Protein AF-A0A810DZH2-F1 (afdb_monomer_lite)

Secondary structure (DSSP, 8-state):
-EEEE--HHHHHHHHHHH-SEEEETTEEEEGGGS-EEEEE-SS--EEEEEEEEEETTEEEEEEEEESSSSSSHHHHHHHHHHHHHHHTT-SEEEEEEETT-HHHHHHHHT-----S--EEEEEE--SS-PPPPTT------SSS-EEEEEEETHHHHHHHH-TTS-S---

Foldseek 3Di:
DDKDKDDLVNQVVQCVVVPQWFDDPLDIDGSSPFTWMFDADPVRDTAWIWTWDDDPLEIEGRDTGGPDPDPCRSLVRVVVSVVVSVVVNRQAYEYEDEPVPVVVVVVQLPNAPAPGAYEYEYEDQDDDDDDDDAQDLDPASPGHYGHRHYDYCVLVSRCVVVVPRDSDDD

Sequence (170 aa):
MRIKDMDAECRKEAANQAGPLMVSRGKVHRLEELPGCCAEDEDGNLLSAIFYHVRNGECEIVLLESKTMSIGAGTRLIEAVIARALAEGCARVWLITSNDNTRAIRFYQNIRSISFTFILALYFCEKRYRPLKDGVAVSSWKRGFDLKAVHRDAITEARKLKPSIPLDRE

Structure (mmCIF, N/CA/C/O backbone):
data_AF-A0A810DZH2-F1
#
_entry.id   AF-A0A810DZH2-F1
#
loop_
_atom_site.group_PDB
_atom_site.id
_atom_site.type_symbol
_atom_site.label_atom_id
_atom_site.label_alt_id
_atom_site.label_comp_id
_atom_site.label_asym_id
_atom_site.label_entity_id
_atom_site.label_seq_id
_atom_site.pdbx_PDB_ins_code
_atom_site.Cartn_x
_atom_site.Cartn_y
_atom_site.Cartn_z
_atom_site.occupancy
_atom_site.B_iso_or_equiv
_atom_site.auth_seq_id
_atom_site.auth_comp_id
_atom_site.auth_asym_id
_atom_site.auth_atom_id
_atom_site.pdbx_PDB_model_num
ATOM 1 N N . MET A 1 1 ? 11.624 -2.946 -17.590 1.00 87.62 1 MET A N 1
ATOM 2 C CA . MET A 1 1 ? 10.902 -2.975 -16.291 1.00 87.62 1 MET A CA 1
ATOM 3 C C . MET A 1 1 ? 10.052 -4.232 -16.155 1.00 87.62 1 MET A C 1
ATOM 5 O O . MET A 1 1 ? 9.067 -4.395 -16.886 1.00 87.62 1 MET A O 1
ATOM 9 N N . ARG A 1 2 ? 10.405 -5.082 -15.190 1.00 91.44 2 ARG A N 1
ATOM 10 C CA . ARG A 1 2 ? 9.741 -6.354 -14.871 1.00 91.44 2 ARG A CA 1
ATOM 11 C C . ARG A 1 2 ? 8.953 -6.227 -13.565 1.00 91.44 2 ARG A C 1
ATOM 13 O O . ARG A 1 2 ? 9.462 -5.647 -12.618 1.00 91.44 2 ARG A O 1
ATOM 20 N N . ILE A 1 3 ? 7.730 -6.763 -13.523 1.00 93.75 3 ILE A N 1
ATOM 21 C CA . ILE A 1 3 ? 6.932 -6.887 -12.290 1.00 93.75 3 ILE A CA 1
ATOM 22 C C . ILE A 1 3 ? 7.007 -8.338 -11.819 1.00 93.75 3 ILE A C 1
ATOM 24 O O . ILE A 1 3 ? 6.806 -9.242 -12.634 1.00 93.75 3 ILE A O 1
ATOM 28 N N . LYS A 1 4 ? 7.279 -8.564 -10.533 1.00 94.62 4 LYS A N 1
ATOM 29 C CA . LYS A 1 4 ? 7.304 -9.903 -9.925 1.00 94.62 4 LYS A CA 1
ATOM 30 C C . LYS A 1 4 ? 6.834 -9.861 -8.470 1.00 94.62 4 LYS A C 1
ATOM 32 O O . LYS A 1 4 ? 6.753 -8.788 -7.874 1.00 94.62 4 LYS A O 1
ATOM 37 N N . ASP A 1 5 ? 6.522 -11.026 -7.912 1.00 96.00 5 ASP A N 1
ATOM 38 C CA . ASP A 1 5 ? 6.332 -11.164 -6.466 1.00 96.00 5 ASP A CA 1
ATOM 39 C C . ASP A 1 5 ? 7.667 -11.005 -5.739 1.00 96.00 5 ASP A C 1
ATOM 41 O O . ASP A 1 5 ? 8.711 -11.424 -6.244 1.00 96.00 5 ASP A O 1
ATOM 45 N N . MET A 1 6 ? 7.633 -10.384 -4.561 1.00 95.50 6 MET A N 1
ATOM 46 C CA . MET A 1 6 ? 8.835 -10.207 -3.753 1.00 95.50 6 MET A CA 1
ATOM 47 C C . MET A 1 6 ? 9.225 -11.517 -3.068 1.00 95.50 6 MET A C 1
ATOM 49 O O . MET A 1 6 ? 8.478 -12.040 -2.226 1.00 95.50 6 MET A O 1
ATOM 53 N N . ASP A 1 7 ? 10.438 -11.980 -3.355 1.00 94.88 7 ASP A N 1
ATOM 54 C CA . ASP A 1 7 ? 11.163 -12.909 -2.492 1.00 94.88 7 ASP A CA 1
ATOM 55 C C . ASP A 1 7 ? 11.573 -12.238 -1.162 1.00 94.88 7 ASP A C 1
ATOM 57 O O . ASP A 1 7 ? 11.282 -11.065 -0.907 1.00 94.88 7 ASP A O 1
ATOM 61 N N . ALA A 1 8 ? 12.208 -13.003 -0.271 1.00 93.75 8 ALA A N 1
ATOM 62 C CA . ALA A 1 8 ? 12.587 -12.519 1.055 1.00 93.75 8 ALA A CA 1
ATOM 63 C C . ALA A 1 8 ? 13.622 -11.379 1.012 1.00 93.75 8 ALA A C 1
ATOM 65 O O . ALA A 1 8 ? 13.569 -10.475 1.846 1.00 93.75 8 ALA A O 1
ATOM 66 N N . GLU A 1 9 ? 14.545 -11.405 0.048 1.00 92.88 9 GLU A N 1
ATOM 67 C CA . GLU A 1 9 ? 15.616 -10.415 -0.069 1.00 92.88 9 GLU A CA 1
ATOM 68 C C . GLU A 1 9 ? 15.069 -9.080 -0.575 1.00 92.88 9 GLU A C 1
ATOM 70 O O . GLU A 1 9 ? 15.222 -8.057 0.096 1.00 92.88 9 GLU A O 1
ATOM 75 N N . CYS A 1 10 ? 14.327 -9.109 -1.683 1.00 93.12 10 CYS A N 1
ATOM 76 C CA . CYS A 1 10 ? 13.678 -7.935 -2.255 1.00 93.12 10 CYS A CA 1
ATOM 77 C C . CYS A 1 10 ? 12.720 -7.281 -1.250 1.00 93.12 10 CYS A C 1
ATOM 79 O O . CYS A 1 10 ? 12.686 -6.057 -1.100 1.00 93.12 10 CYS A O 1
ATOM 81 N N . ARG A 1 11 ? 11.973 -8.096 -0.497 1.00 94.88 11 ARG A N 1
ATOM 82 C CA . ARG A 1 11 ? 11.054 -7.605 0.533 1.00 94.88 11 ARG A CA 1
ATOM 83 C C . ARG A 1 11 ? 11.779 -6.895 1.668 1.00 94.88 11 ARG A C 1
ATOM 85 O O . ARG A 1 11 ? 11.323 -5.841 2.109 1.00 94.88 11 ARG A O 1
ATOM 92 N N . LYS A 1 12 ? 12.906 -7.448 2.123 1.00 93.62 12 LYS A N 1
ATOM 93 C CA . LYS A 1 12 ? 13.754 -6.835 3.148 1.00 93.62 12 LYS A CA 1
ATOM 94 C C . LYS A 1 12 ? 14.367 -5.527 2.653 1.00 93.62 12 LYS A C 1
ATOM 96 O O . LYS A 1 12 ? 14.342 -4.529 3.371 1.00 93.62 12 LYS A O 1
ATOM 101 N N . GLU A 1 13 ? 14.873 -5.500 1.422 1.00 92.62 13 GLU A N 1
ATOM 102 C CA . GLU A 1 13 ? 15.410 -4.285 0.804 1.00 92.62 13 GLU A CA 1
ATOM 103 C C . GLU A 1 13 ? 14.343 -3.179 0.718 1.00 92.62 13 GLU A C 1
ATOM 105 O O . GLU A 1 13 ? 14.565 -2.056 1.178 1.00 92.62 13 GLU A O 1
ATOM 110 N N . ALA A 1 14 ? 13.157 -3.512 0.203 1.00 92.50 14 ALA A N 1
ATOM 111 C CA . ALA A 1 14 ? 12.031 -2.593 0.088 1.00 92.50 14 ALA A CA 1
ATOM 112 C C . ALA A 1 14 ? 11.543 -2.086 1.459 1.00 92.50 14 ALA A C 1
ATOM 114 O O . ALA A 1 14 ? 11.291 -0.890 1.629 1.00 92.50 14 ALA A O 1
ATOM 115 N N . ALA A 1 15 ? 11.448 -2.969 2.459 1.00 91.75 15 ALA A N 1
ATOM 116 C CA . ALA A 1 15 ? 11.046 -2.607 3.817 1.00 91.75 15 ALA A CA 1
ATOM 117 C C . ALA A 1 15 ? 12.045 -1.647 4.482 1.00 91.75 15 ALA A C 1
ATOM 119 O O . ALA A 1 15 ? 11.635 -0.704 5.160 1.00 91.75 15 ALA A O 1
ATOM 120 N N . ASN A 1 16 ? 13.346 -1.839 4.256 1.00 89.94 16 ASN A N 1
ATOM 121 C CA . ASN A 1 16 ? 14.382 -0.949 4.782 1.00 89.94 16 ASN A CA 1
ATOM 122 C C . ASN A 1 16 ? 14.317 0.457 4.171 1.00 89.94 16 ASN A C 1
ATOM 124 O O . ASN A 1 16 ? 14.607 1.431 4.860 1.00 89.94 16 ASN A O 1
ATOM 128 N N . GLN A 1 17 ? 13.909 0.574 2.905 1.00 86.12 17 GLN A N 1
ATOM 129 C CA . GLN A 1 17 ? 13.789 1.866 2.220 1.00 86.12 17 GLN A CA 1
ATOM 130 C C . GLN A 1 17 ? 12.584 2.679 2.702 1.00 86.12 17 GLN A C 1
ATOM 132 O O . GLN A 1 17 ? 12.698 3.886 2.895 1.00 86.12 17 GLN A O 1
ATOM 137 N N . ALA A 1 18 ? 11.441 2.026 2.921 1.00 81.69 18 ALA A N 1
ATOM 138 C CA . ALA A 1 18 ? 10.216 2.692 3.373 1.00 81.69 18 ALA A CA 1
ATOM 139 C C . ALA A 1 18 ? 10.120 2.847 4.904 1.00 81.69 18 ALA A C 1
ATOM 141 O O . ALA A 1 18 ? 9.338 3.649 5.421 1.00 81.69 18 ALA A O 1
ATOM 142 N N . GLY A 1 19 ? 10.911 2.065 5.638 1.00 84.25 19 GLY A N 1
ATOM 143 C CA . GLY A 1 19 ? 10.811 1.887 7.079 1.00 84.25 19 GLY A CA 1
ATOM 144 C C . GLY A 1 19 ? 10.024 0.612 7.427 1.00 84.25 19 GLY A C 1
ATOM 145 O O . GLY A 1 19 ? 8.926 0.398 6.917 1.00 84.25 19 GLY A O 1
ATOM 146 N N . PRO A 1 20 ? 10.521 -0.225 8.354 1.00 84.44 20 PRO A N 1
ATOM 147 C CA . PRO A 1 20 ? 10.084 -1.621 8.491 1.00 84.44 20 PRO A CA 1
ATOM 148 C C . PRO A 1 20 ? 8.677 -1.805 9.080 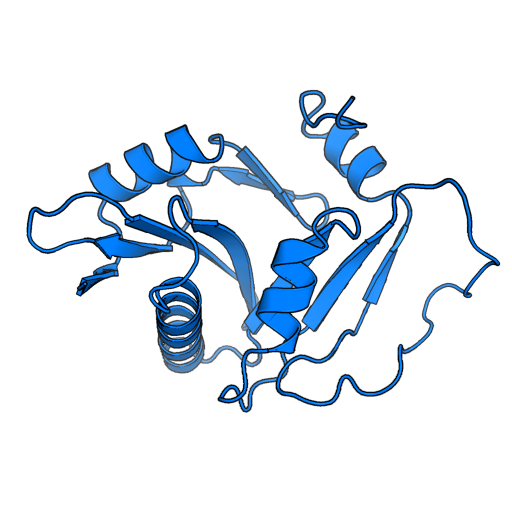1.00 84.44 20 PRO A C 1
ATOM 150 O O . PRO A 1 20 ? 8.115 -2.900 9.014 1.00 84.44 20 PRO A O 1
ATOM 153 N N . LEU A 1 21 ? 8.117 -0.754 9.687 1.00 87.44 21 LEU A N 1
ATOM 154 C CA . LEU A 1 21 ? 6.825 -0.779 10.370 1.00 87.44 21 LEU A CA 1
ATOM 155 C C . LEU A 1 21 ? 5.862 0.220 9.736 1.00 87.44 21 LEU A C 1
ATOM 157 O O . LEU A 1 21 ? 6.185 1.402 9.635 1.00 87.44 21 LEU A O 1
ATOM 161 N N . MET A 1 22 ? 4.652 -0.218 9.418 1.00 88.00 22 MET A N 1
ATOM 162 C CA . MET A 1 22 ? 3.553 0.635 8.968 1.00 88.00 22 MET A CA 1
ATOM 163 C C . MET A 1 22 ? 2.387 0.551 9.944 1.00 88.00 22 MET A C 1
ATOM 165 O O . MET A 1 22 ? 2.175 -0.481 10.571 1.00 88.00 22 MET A O 1
ATOM 169 N N . VAL A 1 23 ? 1.632 1.639 10.092 1.00 86.81 23 VAL A N 1
ATOM 170 C CA . VAL A 1 23 ? 0.411 1.645 10.904 1.00 86.81 23 VAL A CA 1
ATOM 171 C C . VAL A 1 23 ? -0.768 1.964 10.006 1.00 86.81 23 VAL A C 1
ATOM 173 O O . VAL A 1 23 ? -0.785 3.009 9.360 1.00 86.81 23 VAL A O 1
ATOM 176 N N . SER A 1 24 ? -1.757 1.077 9.988 1.00 84.94 24 SER A N 1
ATOM 177 C CA . SER A 1 24 ? -3.018 1.297 9.286 1.00 84.94 24 SER A CA 1
ATOM 178 C C . SER A 1 24 ? -4.181 0.764 10.112 1.00 84.94 24 SER A C 1
ATOM 180 O O . SER A 1 24 ? -4.075 -0.286 10.741 1.00 84.94 24 SER A O 1
ATOM 182 N N . ARG A 1 25 ? -5.282 1.526 10.178 1.00 82.19 25 ARG A N 1
ATOM 183 C CA . ARG A 1 25 ? -6.489 1.208 10.970 1.00 82.19 25 ARG A CA 1
ATOM 184 C C . ARG A 1 25 ? -6.203 0.743 12.409 1.00 82.19 25 ARG A C 1
ATOM 186 O O . ARG A 1 25 ? -6.840 -0.183 12.904 1.00 82.19 25 ARG A O 1
ATOM 193 N N . GLY A 1 26 ? -5.234 1.372 13.074 1.00 83.69 26 GLY A N 1
ATOM 194 C CA . GLY A 1 26 ? -4.847 1.024 14.447 1.00 83.69 26 GLY A CA 1
ATOM 195 C C . GLY A 1 26 ? -4.094 -0.306 14.586 1.00 83.69 26 GLY A C 1
ATOM 196 O O . GLY A 1 26 ? -3.936 -0.797 15.700 1.00 83.69 26 GLY A O 1
ATOM 197 N N . LYS A 1 27 ? -3.621 -0.900 13.484 1.00 87.31 27 LYS A N 1
ATOM 198 C CA . LYS A 1 27 ? -2.782 -2.102 13.476 1.00 87.31 27 LYS A CA 1
ATOM 199 C C . LYS A 1 27 ? -1.367 -1.753 13.023 1.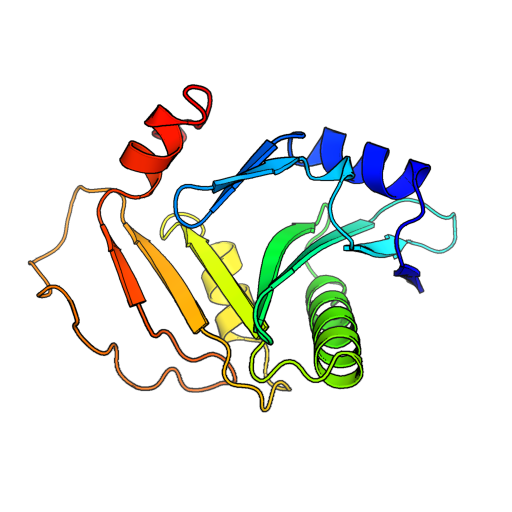00 87.31 27 LYS A C 1
ATOM 201 O O . LYS A 1 27 ? -1.183 -1.022 12.053 1.00 87.31 27 LYS A O 1
ATOM 206 N N . VAL A 1 28 ? -0.374 -2.311 13.713 1.00 89.88 28 VAL A N 1
ATOM 207 C CA . VAL A 1 28 ? 1.028 -2.287 13.278 1.00 89.88 28 VAL A CA 1
ATOM 208 C C . VAL A 1 28 ? 1.269 -3.448 12.313 1.00 89.88 28 VAL A C 1
ATOM 210 O O . VAL A 1 28 ? 0.915 -4.591 12.600 1.00 89.88 28 VAL A O 1
ATOM 213 N N . HIS A 1 29 ? 1.883 -3.150 11.177 1.00 92.88 29 HIS A N 1
ATOM 214 C CA . HIS A 1 29 ? 2.301 -4.097 10.155 1.00 92.88 29 HIS A CA 1
ATOM 215 C C . HIS A 1 29 ? 3.824 -4.089 10.059 1.00 92.88 29 HIS A C 1
ATOM 217 O O . HIS A 1 29 ? 4.414 -3.022 9.885 1.00 92.88 29 HIS A O 1
ATOM 223 N N . ARG A 1 30 ? 4.460 -5.262 10.120 1.00 93.88 30 ARG A N 1
ATOM 224 C CA . ARG A 1 30 ? 5.857 -5.415 9.707 1.00 93.88 30 ARG A CA 1
ATOM 225 C C . ARG A 1 30 ? 5.889 -5.708 8.213 1.00 93.88 30 ARG A C 1
ATOM 227 O O . ARG A 1 30 ? 5.322 -6.705 7.779 1.00 93.88 30 ARG A O 1
ATOM 234 N N . LEU A 1 31 ? 6.537 -4.851 7.429 1.00 93.44 31 LEU A N 1
ATOM 235 C CA . LEU A 1 31 ? 6.517 -4.969 5.966 1.00 93.44 31 LEU A CA 1
ATOM 236 C C . LEU A 1 31 ? 7.148 -6.274 5.466 1.00 93.44 31 LEU A C 1
ATOM 238 O O . LEU A 1 31 ? 6.640 -6.880 4.530 1.00 93.44 31 LEU A O 1
ATOM 242 N N . GLU A 1 32 ? 8.193 -6.756 6.138 1.00 94.94 32 GLU A N 1
ATOM 243 C CA . GLU A 1 32 ? 8.849 -8.033 5.816 1.00 94.94 32 GLU A CA 1
ATOM 244 C C . GLU A 1 32 ? 7.925 -9.254 5.975 1.00 94.94 32 GLU A C 1
ATOM 246 O O . GLU A 1 32 ? 8.137 -10.284 5.339 1.00 94.94 32 GLU A O 1
ATOM 251 N N . GLU A 1 33 ? 6.864 -9.144 6.775 1.00 95.31 33 GLU A N 1
ATOM 252 C CA . GLU A 1 33 ? 5.885 -10.219 6.981 1.00 95.31 33 GLU A CA 1
ATOM 253 C C . GLU A 1 33 ? 4.727 -10.156 5.971 1.00 95.31 33 GLU A C 1
ATOM 255 O O . GLU A 1 33 ? 3.941 -11.096 5.872 1.00 95.31 33 GLU A O 1
ATOM 260 N N . LEU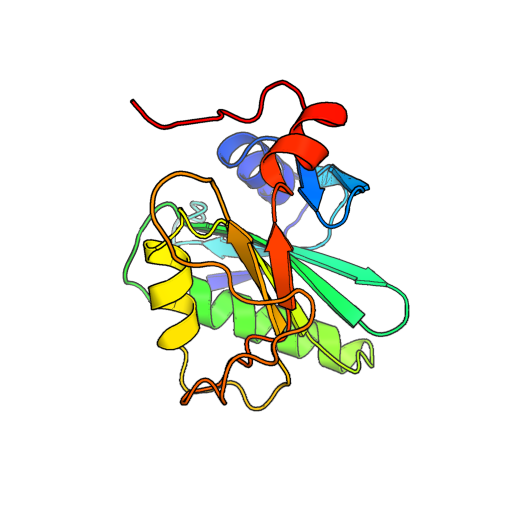 A 1 34 ? 4.606 -9.065 5.205 1.00 96.31 34 LEU A N 1
ATOM 261 C CA . LEU A 1 34 ? 3.512 -8.873 4.256 1.00 96.31 34 LEU A CA 1
ATOM 262 C C . LEU A 1 34 ? 3.866 -9.388 2.858 1.00 96.31 34 LEU A C 1
ATOM 264 O O . LEU A 1 34 ? 5.002 -9.206 2.414 1.00 96.31 34 LEU A O 1
ATOM 268 N N . PRO A 1 35 ? 2.908 -9.980 2.122 1.00 96.62 35 PRO A N 1
ATOM 269 C CA . PRO A 1 35 ? 3.085 -10.216 0.699 1.00 96.62 35 PRO A CA 1
ATOM 270 C C . PRO A 1 35 ? 3.224 -8.886 -0.058 1.00 96.62 35 PRO A C 1
ATOM 272 O O . PRO A 1 35 ? 2.760 -7.827 0.379 1.00 96.62 35 PRO A O 1
ATOM 275 N N . GLY A 1 36 ? 3.861 -8.947 -1.224 1.00 95.88 36 GLY A N 1
ATOM 276 C CA . GLY A 1 36 ? 4.086 -7.767 -2.039 1.00 95.88 36 GLY A CA 1
ATOM 277 C C . GLY A 1 36 ? 4.628 -8.081 -3.424 1.00 95.88 36 GLY A C 1
ATOM 278 O O . GLY A 1 36 ? 5.109 -9.184 -3.690 1.00 95.88 36 GLY A O 1
ATOM 279 N N . CYS A 1 37 ? 4.568 -7.080 -4.297 1.00 96.25 37 CYS A N 1
ATOM 280 C CA . CYS A 1 37 ? 5.166 -7.116 -5.627 1.00 96.25 37 CYS A CA 1
ATOM 281 C C . CYS A 1 37 ? 6.188 -5.992 -5.778 1.00 96.25 37 CYS A C 1
ATOM 283 O O . CYS A 1 37 ? 6.006 -4.898 -5.240 1.00 96.25 37 CYS A O 1
ATOM 285 N N . CYS A 1 38 ? 7.233 -6.230 -6.556 1.00 94.88 38 CYS A N 1
ATOM 286 C CA . CYS A 1 38 ? 8.217 -5.215 -6.900 1.00 94.88 38 CYS A CA 1
ATOM 287 C C . CYS A 1 38 ? 8.284 -4.983 -8.409 1.00 94.88 38 CYS A C 1
ATOM 289 O O . CYS A 1 38 ? 7.866 -5.819 -9.218 1.00 94.88 38 CYS A O 1
ATOM 291 N N . ALA A 1 39 ? 8.796 -3.809 -8.770 1.00 93.56 39 ALA A N 1
ATOM 292 C CA . ALA A 1 39 ? 9.227 -3.487 -10.116 1.00 93.56 39 ALA A CA 1
ATOM 293 C C . ALA A 1 39 ? 10.748 -3.343 -10.131 1.00 93.56 39 ALA A C 1
ATOM 295 O O . ALA A 1 39 ? 11.296 -2.581 -9.332 1.00 93.56 39 ALA A O 1
ATOM 296 N N . GLU A 1 40 ? 11.395 -4.029 -11.064 1.00 91.69 40 GLU A N 1
ATOM 297 C CA . GLU A 1 40 ? 12.846 -3.999 -11.263 1.00 91.69 40 GLU A CA 1
ATOM 298 C C . GLU A 1 40 ? 13.188 -3.506 -12.675 1.00 91.69 40 GLU A C 1
ATOM 300 O O . GLU A 1 40 ? 12.384 -3.653 -13.614 1.00 91.69 40 GLU A O 1
ATOM 305 N N . ASP A 1 41 ? 14.361 -2.890 -12.828 1.00 90.19 41 ASP A N 1
ATOM 306 C CA . ASP A 1 41 ? 14.949 -2.611 -14.143 1.00 90.19 41 ASP A CA 1
ATOM 307 C C . ASP A 1 41 ? 15.541 -3.885 -14.781 1.00 90.19 41 ASP A C 1
ATOM 309 O O . ASP A 1 41 ? 15.231 -5.004 -14.372 1.00 90.19 41 ASP A O 1
ATOM 313 N N . GLU A 1 42 ? 16.288 -3.729 -15.873 1.00 88.94 42 GLU A N 1
ATOM 314 C CA . GLU A 1 42 ? 16.897 -4.856 -16.594 1.00 88.94 42 GLU A CA 1
ATOM 315 C C . GLU A 1 42 ? 18.095 -5.455 -15.846 1.00 88.94 42 GLU A C 1
ATOM 317 O O . GLU A 1 42 ? 18.357 -6.647 -15.992 1.00 88.94 42 GLU A O 1
ATOM 322 N N . ASP A 1 43 ? 18.741 -4.662 -14.990 1.00 90.50 43 ASP A N 1
ATOM 323 C CA . ASP A 1 43 ? 19.883 -5.063 -14.166 1.00 90.50 43 ASP A CA 1
ATOM 324 C C . ASP A 1 43 ? 19.449 -5.673 -12.819 1.00 90.50 43 ASP A C 1
ATOM 326 O O . ASP A 1 43 ? 20.279 -6.137 -12.039 1.00 90.50 43 ASP A O 1
ATOM 330 N N . GLY A 1 44 ? 18.140 -5.700 -12.542 1.00 89.00 44 GLY A N 1
ATOM 331 C CA . GLY A 1 44 ? 17.563 -6.244 -11.312 1.00 89.00 44 GLY A CA 1
ATOM 332 C C . GLY A 1 44 ? 17.471 -5.241 -10.161 1.00 89.00 44 GLY A C 1
ATOM 333 O O . GLY A 1 44 ? 17.124 -5.632 -9.049 1.00 89.00 44 GLY A O 1
ATOM 334 N N . ASN A 1 45 ? 17.733 -3.952 -10.392 1.00 89.44 45 ASN A N 1
ATOM 335 C CA . ASN A 1 45 ? 17.629 -2.949 -9.336 1.00 89.44 45 ASN A CA 1
ATOM 336 C C . ASN A 1 45 ? 16.164 -2.671 -8.987 1.00 89.44 45 ASN A C 1
ATOM 338 O O . ASN A 1 45 ? 15.325 -2.439 -9.863 1.00 89.44 45 ASN A O 1
ATOM 342 N N . LEU A 1 46 ? 15.869 -2.600 -7.687 1.00 90.88 46 LEU A N 1
ATOM 343 C CA . LEU A 1 46 ? 14.540 -2.282 -7.177 1.00 90.88 46 LEU A CA 1
ATOM 344 C C . LEU A 1 46 ? 14.146 -0.823 -7.472 1.00 90.88 46 LEU A C 1
ATOM 346 O O . LEU A 1 46 ? 14.701 0.122 -6.896 1.00 90.88 46 LEU A O 1
ATOM 350 N N . LEU A 1 47 ? 13.123 -0.648 -8.315 1.00 91.00 47 LEU A N 1
ATOM 351 C CA . LEU A 1 47 ? 12.566 0.654 -8.706 1.00 91.00 47 LEU A CA 1
ATOM 352 C C . LEU A 1 47 ? 11.397 1.088 -7.811 1.00 91.00 47 LEU A C 1
ATOM 354 O O . LEU A 1 47 ? 11.289 2.256 -7.425 1.00 91.00 47 LEU A O 1
ATOM 358 N N . SER A 1 48 ? 10.496 0.154 -7.502 1.00 91.75 48 SER A N 1
ATOM 359 C CA . SER A 1 48 ? 9.298 0.404 -6.689 1.00 91.75 48 SER A CA 1
ATOM 360 C C . SER A 1 48 ? 8.764 -0.884 -6.074 1.00 91.75 48 SER A C 1
ATOM 362 O O . SER A 1 48 ? 8.954 -1.961 -6.638 1.00 91.75 48 SER A O 1
ATOM 364 N N . ALA A 1 49 ? 8.046 -0.763 -4.964 1.00 94.19 49 ALA A N 1
ATOM 365 C CA . ALA A 1 49 ? 7.522 -1.876 -4.187 1.00 94.19 49 ALA A CA 1
ATOM 366 C C . ALA A 1 49 ? 6.096 -1.582 -3.706 1.00 94.19 49 ALA A C 1
ATOM 368 O O . ALA A 1 49 ? 5.785 -0.464 -3.298 1.00 94.19 49 ALA A O 1
ATOM 369 N N . ILE A 1 50 ? 5.233 -2.596 -3.728 1.00 95.38 50 ILE A N 1
ATOM 370 C CA . ILE A 1 50 ? 3.889 -2.541 -3.153 1.00 95.38 50 ILE A CA 1
ATOM 371 C C . ILE A 1 50 ? 3.711 -3.674 -2.149 1.00 95.38 50 ILE A C 1
ATOM 373 O O . ILE A 1 50 ? 4.015 -4.825 -2.451 1.00 95.38 50 ILE A O 1
ATOM 377 N N . PHE A 1 51 ? 3.199 -3.351 -0.969 1.00 96.88 51 PHE A N 1
ATOM 378 C CA . PHE A 1 51 ? 2.882 -4.308 0.085 1.00 96.88 51 PHE A CA 1
ATOM 379 C C . PHE A 1 51 ? 1.383 -4.316 0.315 1.00 96.88 51 PHE A C 1
ATOM 381 O O . PHE A 1 51 ? 0.747 -3.256 0.359 1.00 96.88 51 PHE A O 1
ATOM 388 N N . TYR A 1 52 ? 0.822 -5.504 0.498 1.00 95.94 52 TYR A N 1
ATOM 389 C CA . TYR A 1 52 ? -0.602 -5.658 0.736 1.00 95.94 52 TYR A CA 1
ATOM 390 C C . TYR A 1 52 ? -0.891 -6.666 1.845 1.00 95.94 52 TYR A C 1
ATOM 392 O O . TYR A 1 52 ? -0.028 -7.420 2.284 1.00 95.94 52 TYR A O 1
ATOM 400 N N . HIS A 1 53 ? -2.117 -6.643 2.345 1.00 95.69 53 HIS A N 1
ATOM 401 C CA . HIS A 1 5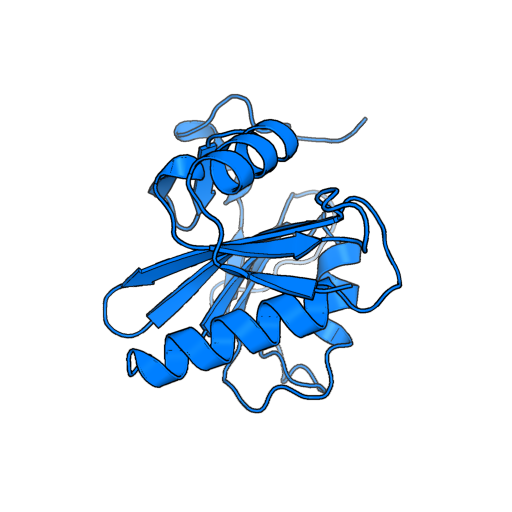3 ? -2.584 -7.530 3.394 1.00 95.69 53 HIS A CA 1
ATOM 402 C C . HIS A 1 53 ? -4.018 -7.948 3.086 1.00 95.69 53 HIS A C 1
ATOM 404 O O . HIS A 1 53 ? -4.906 -7.102 2.972 1.00 95.69 53 HIS A O 1
ATOM 410 N N . VAL A 1 54 ? -4.242 -9.255 2.960 1.00 93.12 54 VAL A N 1
ATOM 411 C CA . VAL A 1 54 ? -5.571 -9.825 2.726 1.00 93.12 54 VAL A CA 1
ATOM 412 C C . VAL A 1 54 ? -6.162 -10.301 4.043 1.00 93.12 54 VAL A C 1
ATOM 414 O O . VAL A 1 54 ? -5.525 -11.025 4.808 1.00 93.12 54 VAL A O 1
ATOM 417 N N . ARG A 1 55 ? -7.394 -9.882 4.333 1.00 92.06 55 ARG A N 1
ATOM 418 C CA . ARG A 1 55 ? -8.144 -10.333 5.506 1.00 92.06 55 ARG A CA 1
ATOM 419 C C . ARG A 1 55 ? -9.641 -10.244 5.245 1.00 92.06 55 ARG A C 1
ATOM 421 O O . ARG A 1 55 ? -10.119 -9.229 4.757 1.00 92.06 55 ARG A O 1
ATOM 428 N N . ASN A 1 56 ? -10.384 -11.275 5.653 1.00 90.94 56 ASN A N 1
ATOM 429 C CA . ASN A 1 56 ? -11.850 -11.319 5.575 1.00 90.94 56 ASN A CA 1
ATOM 430 C C . ASN A 1 56 ? -12.399 -11.029 4.160 1.00 90.94 56 ASN A C 1
ATOM 432 O O . ASN A 1 56 ? -13.402 -10.335 4.023 1.00 90.94 56 ASN A O 1
ATOM 436 N N . GLY A 1 57 ? -11.724 -11.520 3.114 1.00 88.38 57 GLY A N 1
ATOM 437 C CA . GLY A 1 57 ? -12.131 -11.280 1.725 1.00 88.38 57 GLY A CA 1
ATOM 438 C C . GLY A 1 57 ? -11.891 -9.848 1.237 1.00 88.38 57 GLY A C 1
ATOM 439 O O . GLY A 1 57 ? -12.505 -9.420 0.263 1.00 88.38 57 GLY A O 1
ATOM 440 N N . GLU A 1 58 ? -11.019 -9.083 1.891 1.00 90.06 58 GLU A N 1
ATOM 441 C CA . GLU A 1 58 ? -10.615 -7.750 1.450 1.00 90.06 58 GLU A CA 1
ATOM 442 C C . GLU A 1 58 ? -9.095 -7.646 1.372 1.00 90.06 58 GLU A C 1
ATOM 444 O O . GLU A 1 58 ? -8.392 -8.157 2.243 1.00 90.06 58 GLU A O 1
ATOM 449 N N . CYS A 1 59 ? -8.596 -6.928 0.368 1.00 91.81 59 CYS A N 1
ATOM 450 C CA . CYS A 1 59 ? -7.176 -6.663 0.184 1.00 91.81 59 CYS A CA 1
ATOM 451 C C . CYS A 1 59 ? -6.866 -5.194 0.481 1.00 91.81 59 CYS A C 1
ATOM 453 O O . CYS A 1 59 ? -7.343 -4.288 -0.199 1.00 91.81 59 CYS A O 1
ATOM 455 N N . GLU A 1 60 ? -6.034 -4.948 1.481 1.00 93.12 60 GLU A N 1
ATOM 456 C CA . GLU A 1 60 ? -5.503 -3.626 1.789 1.00 93.12 60 GLU A CA 1
ATOM 457 C C . GLU A 1 60 ? -4.130 -3.453 1.141 1.00 93.12 60 GLU A C 1
ATOM 459 O O . GLU A 1 60 ? -3.226 -4.231 1.429 1.00 93.12 60 GLU A O 1
ATOM 464 N N . ILE A 1 61 ? -3.932 -2.423 0.320 1.00 93.62 61 ILE A N 1
ATOM 465 C CA . ILE A 1 61 ? -2.591 -1.943 -0.026 1.00 93.62 61 ILE A CA 1
ATOM 466 C C . ILE A 1 61 ? -2.086 -1.140 1.174 1.00 93.62 61 ILE A C 1
ATOM 468 O O . ILE A 1 61 ? -2.561 -0.036 1.445 1.00 93.62 61 ILE A O 1
ATOM 472 N N . VAL A 1 62 ? -1.125 -1.716 1.895 1.00 93.31 62 VAL A N 1
ATOM 473 C CA . VAL A 1 62 ? -0.546 -1.144 3.119 1.00 93.31 62 VAL A CA 1
ATOM 474 C C . VAL A 1 62 ? 0.490 -0.074 2.783 1.00 93.31 62 VAL A C 1
ATOM 476 O O . VAL A 1 62 ? 0.618 0.920 3.495 1.00 93.31 62 VAL A O 1
ATOM 479 N N . LEU A 1 63 ? 1.235 -0.272 1.695 1.00 91.12 63 LEU A N 1
ATOM 480 C CA . LEU A 1 63 ? 2.259 0.657 1.239 1.00 91.12 63 LEU A CA 1
ATOM 481 C C . LEU A 1 63 ? 2.456 0.520 -0.271 1.00 91.12 63 LEU A C 1
ATOM 483 O O . LEU A 1 63 ? 2.538 -0.591 -0.788 1.00 91.12 63 LEU A O 1
ATOM 487 N N . LEU A 1 64 ? 2.607 1.654 -0.949 1.00 91.38 64 LEU A N 1
ATOM 488 C CA . LEU A 1 64 ? 3.177 1.742 -2.289 1.00 91.38 64 LEU A CA 1
ATOM 489 C C . LEU A 1 64 ? 4.335 2.739 -2.233 1.00 91.38 64 LEU A C 1
ATOM 491 O O . LEU A 1 64 ? 4.106 3.929 -2.019 1.00 91.38 64 LEU A O 1
ATOM 495 N N . GLU A 1 65 ? 5.554 2.244 -2.418 1.00 86.31 65 GLU A N 1
ATOM 496 C CA . GLU A 1 65 ? 6.790 3.026 -2.400 1.00 86.31 65 GLU A CA 1
ATOM 497 C C . GLU A 1 65 ? 7.430 3.033 -3.793 1.00 86.31 65 GLU A C 1
ATOM 499 O O . GLU A 1 65 ? 7.432 2.019 -4.495 1.00 86.31 65 GLU A O 1
ATOM 504 N N . SER A 1 66 ? 7.967 4.176 -4.219 1.00 82.31 66 SER A N 1
ATOM 505 C CA . SER A 1 66 ? 8.534 4.343 -5.560 1.00 82.31 66 SER A CA 1
ATOM 506 C C . SER A 1 66 ? 9.692 5.329 -5.534 1.00 82.31 66 SER A C 1
ATOM 508 O O . SER A 1 66 ? 9.487 6.519 -5.290 1.00 82.31 66 SER A O 1
ATOM 510 N N . LYS A 1 67 ? 10.898 4.864 -5.888 1.00 69.31 67 LYS A N 1
ATOM 511 C CA . LYS A 1 67 ? 12.094 5.722 -5.971 1.00 69.31 67 LYS A CA 1
ATOM 512 C C . LYS A 1 67 ? 12.020 6.716 -7.125 1.00 69.31 67 LYS A C 1
ATOM 514 O O . LYS A 1 67 ? 12.469 7.852 -7.005 1.00 69.31 67 LYS A O 1
ATOM 519 N N . THR A 1 68 ? 11.439 6.302 -8.247 1.00 60.38 68 THR A N 1
ATOM 520 C CA . THR A 1 68 ? 11.327 7.114 -9.462 1.00 60.38 68 THR A CA 1
ATOM 521 C C . THR A 1 68 ? 9.867 7.318 -9.839 1.00 60.38 68 THR A C 1
ATOM 523 O O . THR A 1 68 ? 9.078 6.382 -9.947 1.00 60.38 68 THR A O 1
ATOM 526 N N . MET A 1 69 ? 9.481 8.578 -10.039 1.00 56.25 69 MET A N 1
ATOM 527 C CA . MET A 1 69 ? 8.194 8.928 -10.635 1.00 56.25 69 MET A CA 1
ATOM 528 C C . MET A 1 69 ? 8.329 8.966 -12.149 1.00 56.25 69 MET A C 1
ATOM 530 O O . MET A 1 69 ? 9.216 9.649 -12.646 1.00 56.25 69 MET A O 1
ATOM 534 N N . SER A 1 70 ? 7.408 8.284 -12.842 1.00 58.69 70 SER A N 1
ATOM 535 C CA . SER A 1 70 ? 6.942 8.533 -14.229 1.00 58.69 70 SER A CA 1
ATOM 536 C C . SER A 1 70 ? 6.969 7.353 -15.210 1.00 58.69 70 SER A C 1
ATOM 538 O O . SER A 1 70 ? 6.375 7.478 -16.273 1.00 58.69 70 SER A O 1
ATOM 540 N N . ILE A 1 71 ? 7.508 6.178 -14.865 1.00 65.06 71 ILE A N 1
ATOM 541 C CA . ILE A 1 71 ? 7.559 5.029 -15.805 1.00 65.06 71 ILE A CA 1
ATOM 542 C C . ILE A 1 71 ? 6.360 4.059 -15.713 1.00 65.06 71 ILE A C 1
ATOM 544 O O . ILE A 1 71 ? 6.407 2.947 -16.231 1.00 65.06 71 ILE A O 1
ATOM 548 N N . GLY A 1 72 ? 5.282 4.437 -15.016 1.00 81.00 72 GLY A N 1
ATOM 549 C CA . GLY A 1 72 ? 4.071 3.608 -14.885 1.00 81.00 72 GLY A CA 1
AT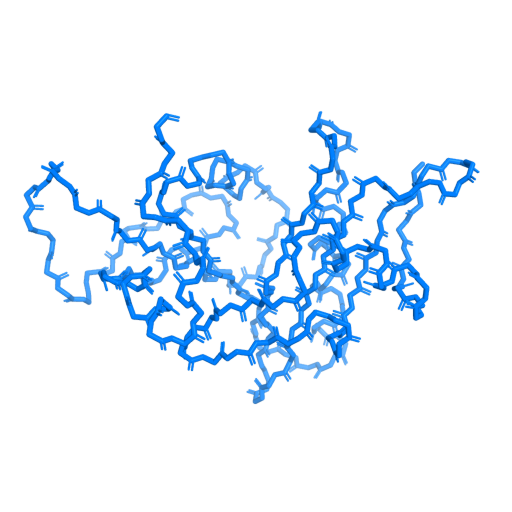OM 550 C C . GLY A 1 72 ? 4.184 2.403 -13.936 1.00 81.00 72 GLY A C 1
ATOM 551 O O . GLY A 1 72 ? 3.256 1.598 -13.870 1.00 81.00 72 GLY A O 1
ATOM 552 N N . ALA A 1 73 ? 5.281 2.284 -13.177 1.00 88.31 73 ALA A N 1
ATOM 553 C CA . ALA A 1 73 ? 5.524 1.174 -12.249 1.00 88.31 73 ALA A CA 1
ATOM 554 C C . ALA A 1 73 ? 4.404 1.017 -11.207 1.00 88.31 73 ALA A C 1
ATOM 556 O O . ALA A 1 73 ? 3.855 -0.070 -11.051 1.00 88.31 73 ALA A O 1
ATOM 557 N N . GLY A 1 74 ? 3.993 2.121 -10.571 1.00 87.69 74 GLY A N 1
ATOM 558 C CA . GLY A 1 74 ? 2.926 2.110 -9.567 1.00 87.69 74 GLY A CA 1
ATOM 559 C C . GLY A 1 74 ? 1.590 1.586 -10.101 1.00 87.69 74 GLY A C 1
ATOM 560 O O . GLY A 1 74 ? 0.940 0.791 -9.431 1.00 87.69 74 GLY A O 1
ATOM 561 N N . THR A 1 75 ? 1.195 1.969 -11.321 1.00 86.62 75 THR A N 1
ATOM 562 C CA . THR A 1 75 ? -0.047 1.471 -11.939 1.00 86.62 75 THR A CA 1
ATOM 563 C C . THR A 1 75 ? 0.019 -0.039 -12.147 1.00 86.62 75 THR A C 1
ATOM 565 O O . THR A 1 75 ? -0.887 -0.751 -11.726 1.00 86.62 75 THR A O 1
ATOM 568 N N . ARG A 1 76 ? 1.127 -0.540 -12.707 1.00 89.38 76 ARG A N 1
ATOM 569 C CA . ARG A 1 76 ? 1.320 -1.978 -12.948 1.00 89.38 76 ARG A CA 1
ATOM 570 C C . ARG A 1 76 ? 1.395 -2.786 -11.651 1.00 89.38 76 ARG A C 1
ATOM 572 O O . ARG A 1 76 ? 0.935 -3.922 -11.612 1.00 89.38 76 ARG A O 1
ATOM 579 N N . LEU A 1 77 ? 1.954 -2.210 -10.586 1.00 92.62 77 LEU A N 1
ATOM 580 C CA . LEU A 1 77 ? 1.969 -2.821 -9.256 1.00 92.62 77 LEU A CA 1
ATOM 581 C C . LEU A 1 77 ? 0.565 -2.914 -8.648 1.00 92.62 77 LEU A C 1
ATOM 583 O O . LEU A 1 77 ? 0.216 -3.939 -8.069 1.00 92.62 77 LEU A O 1
ATOM 587 N N . ILE A 1 78 ? -0.265 -1.884 -8.812 1.00 90.19 78 ILE A N 1
ATOM 588 C CA . ILE A 1 78 ? -1.661 -1.932 -8.362 1.00 90.19 78 ILE A CA 1
ATOM 589 C C . ILE A 1 78 ? -2.451 -2.969 -9.164 1.00 90.19 78 ILE A C 1
ATOM 591 O O . ILE A 1 78 ? -3.163 -3.771 -8.569 1.00 90.19 78 ILE A O 1
ATOM 595 N N . GLU A 1 79 ? -2.296 -3.008 -10.489 1.00 89.62 79 GLU A N 1
ATOM 596 C CA . GLU A 1 79 ? -2.911 -4.033 -11.348 1.00 89.62 79 GLU A CA 1
ATOM 597 C C . GLU A 1 79 ? -2.495 -5.448 -10.924 1.00 89.62 79 GLU A C 1
ATOM 599 O O . GLU A 1 79 ? -3.333 -6.346 -10.831 1.00 89.62 79 GLU A O 1
ATOM 604 N N . ALA A 1 80 ? -1.216 -5.633 -10.589 1.00 92.81 80 ALA A N 1
ATOM 605 C CA . ALA A 1 80 ? -0.691 -6.881 -10.057 1.00 92.81 80 ALA A CA 1
ATOM 606 C C . ALA A 1 80 ? -1.383 -7.283 -8.740 1.00 92.81 80 ALA A C 1
ATOM 608 O O . ALA A 1 80 ? -1.814 -8.433 -8.609 1.00 92.81 80 ALA A O 1
ATOM 609 N N . VAL A 1 81 ? -1.543 -6.358 -7.790 1.00 93.75 81 VAL A N 1
ATOM 610 C CA . VAL A 1 81 ? -2.256 -6.624 -6.527 1.00 93.75 81 VAL A CA 1
ATOM 611 C C . VAL A 1 81 ? -3.738 -6.912 -6.763 1.00 93.75 81 VAL A C 1
ATOM 613 O O . VAL A 1 81 ? -4.271 -7.833 -6.154 1.00 93.75 81 VAL A O 1
ATOM 616 N N . ILE A 1 82 ? -4.402 -6.201 -7.679 1.00 89.38 82 ILE A N 1
ATOM 617 C CA . ILE A 1 82 ? -5.804 -6.472 -8.036 1.00 89.38 82 ILE A CA 1
ATOM 618 C C . ILE A 1 82 ? -5.960 -7.891 -8.573 1.00 89.38 82 ILE A C 1
ATOM 620 O O . ILE A 1 82 ? -6.846 -8.611 -8.123 1.00 89.38 82 ILE A O 1
ATOM 624 N N . ALA A 1 83 ? -5.094 -8.316 -9.495 1.00 89.81 83 ALA A N 1
ATOM 625 C CA . ALA A 1 83 ? -5.148 -9.667 -10.046 1.00 89.81 83 ALA A CA 1
ATOM 626 C C . ALA A 1 83 ? -5.010 -10.742 -8.951 1.00 89.81 83 ALA A C 1
ATOM 628 O O . ALA A 1 83 ? -5.734 -11.736 -8.971 1.00 89.81 83 ALA A O 1
ATOM 629 N N . ARG A 1 84 ? -4.133 -10.516 -7.964 1.00 92.19 84 ARG A N 1
ATOM 630 C CA . ARG A 1 84 ? -3.934 -11.416 -6.812 1.00 92.19 84 ARG A CA 1
ATOM 631 C C . ARG A 1 84 ? -5.143 -11.424 -5.884 1.00 92.19 84 ARG A C 1
ATOM 633 O O . ARG A 1 84 ? -5.654 -12.487 -5.557 1.00 92.19 84 ARG A O 1
ATOM 640 N N . ALA A 1 85 ? -5.662 -10.247 -5.543 1.00 89.31 85 ALA A N 1
ATOM 641 C CA . ALA A 1 85 ? -6.865 -10.111 -4.733 1.00 89.31 85 ALA A CA 1
ATOM 642 C C . ALA A 1 85 ? -8.067 -10.820 -5.381 1.00 89.31 85 ALA A C 1
ATOM 644 O O . ALA A 1 85 ? -8.803 -11.523 -4.695 1.00 89.31 85 ALA A O 1
ATOM 645 N N . LEU A 1 86 ? -8.243 -10.689 -6.702 1.00 87.31 86 LEU A N 1
ATOM 646 C CA . LEU A 1 86 ? -9.284 -11.395 -7.454 1.00 87.31 86 LEU A CA 1
ATOM 647 C C . LEU A 1 86 ? -9.088 -12.915 -7.424 1.00 87.31 86 LEU A C 1
ATOM 649 O O . LEU A 1 86 ? -10.055 -13.640 -7.201 1.00 87.31 86 LEU A O 1
ATOM 653 N N . ALA A 1 87 ? -7.857 -13.396 -7.614 1.00 90.25 87 ALA A N 1
ATOM 654 C CA . ALA A 1 87 ? -7.539 -14.823 -7.538 1.00 90.25 87 ALA A CA 1
ATOM 655 C C . ALA A 1 87 ? -7.795 -15.412 -6.137 1.00 90.25 87 ALA A C 1
ATOM 657 O O . ALA A 1 87 ? -8.197 -16.566 -6.020 1.00 90.25 87 ALA A O 1
ATOM 658 N N . GLU A 1 88 ? -7.629 -14.608 -5.086 1.00 91.50 88 GLU A N 1
ATOM 659 C CA . GLU A 1 88 ? -7.950 -14.964 -3.698 1.00 91.50 88 GLU A CA 1
ATOM 660 C C . GLU A 1 88 ? -9.438 -14.758 -3.337 1.00 91.50 88 GLU A C 1
ATOM 662 O O . GLU A 1 88 ? -9.838 -14.971 -2.193 1.00 91.50 88 GLU A O 1
ATOM 667 N N . GLY A 1 89 ? -10.281 -14.343 -4.291 1.00 89.00 89 GLY A N 1
ATOM 668 C CA . GLY A 1 89 ? -11.717 -14.141 -4.073 1.00 89.00 89 GLY A CA 1
ATOM 669 C C . GLY A 1 89 ? -12.058 -12.904 -3.237 1.00 89.00 89 GLY A C 1
ATOM 670 O O . GLY A 1 89 ? -13.125 -12.843 -2.624 1.00 89.00 89 GLY A O 1
ATOM 671 N N . CYS A 1 90 ? -11.169 -11.909 -3.186 1.00 89.00 90 CYS A N 1
ATOM 672 C CA . CYS A 1 90 ? -11.427 -10.667 -2.470 1.00 89.00 90 CYS A CA 1
ATOM 673 C C . CYS A 1 90 ? -12.542 -9.861 -3.144 1.00 89.00 90 CYS A C 1
ATOM 675 O O . CYS A 1 90 ? -12.534 -9.643 -4.353 1.00 89.00 90 CYS A O 1
ATOM 677 N N . ALA A 1 91 ? -13.457 -9.326 -2.340 1.00 84.19 91 ALA A N 1
ATOM 678 C CA . ALA A 1 91 ? -14.548 -8.473 -2.797 1.00 84.19 91 ALA A CA 1
ATOM 679 C C . ALA A 1 91 ? -14.093 -7.037 -3.111 1.00 84.19 91 ALA A C 1
ATOM 681 O O . ALA A 1 91 ? -14.762 -6.326 -3.862 1.00 84.19 91 ALA A O 1
ATOM 682 N N . ARG A 1 92 ? -12.981 -6.583 -2.512 1.00 81.38 92 ARG A N 1
ATOM 683 C CA . ARG A 1 92 ? -12.423 -5.243 -2.742 1.00 81.38 92 ARG A CA 1
ATOM 684 C C . ARG A 1 92 ? -10.916 -5.159 -2.510 1.00 81.38 92 ARG A C 1
ATOM 686 O O . ARG A 1 92 ? -10.368 -5.883 -1.678 1.00 81.38 92 ARG A O 1
ATOM 693 N N . VAL A 1 93 ? -10.290 -4.208 -3.201 1.00 85.56 93 VAL A N 1
ATOM 694 C CA . VAL A 1 93 ? -8.944 -3.703 -2.918 1.00 85.56 93 VAL A CA 1
ATOM 695 C C . VAL A 1 93 ? -9.091 -2.265 -2.435 1.00 85.56 93 VAL A C 1
ATOM 697 O O . VAL A 1 93 ? -9.850 -1.499 -3.020 1.00 85.56 93 VAL A O 1
ATOM 700 N 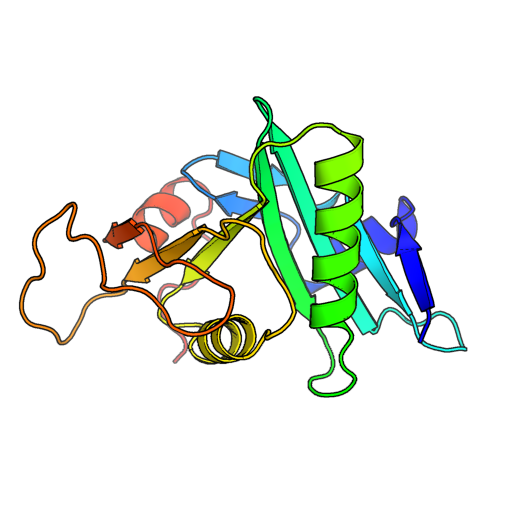N . TRP A 1 94 ? -8.416 -1.885 -1.360 1.00 87.12 94 TRP A N 1
ATOM 701 C CA . TRP A 1 94 ? -8.495 -0.539 -0.793 1.00 87.12 94 TRP A CA 1
ATOM 702 C C . TRP A 1 94 ? -7.155 -0.104 -0.213 1.00 87.12 94 TRP A C 1
ATOM 704 O O . TRP A 1 94 ? -6.249 -0.917 -0.064 1.00 87.12 94 TRP A O 1
ATOM 714 N N . LEU A 1 95 ? -7.011 1.187 0.084 1.00 88.06 95 LEU A N 1
ATOM 715 C CA . LEU A 1 95 ? -5.794 1.733 0.676 1.00 88.06 95 LEU A CA 1
ATOM 716 C C . LEU A 1 95 ? -6.103 2.949 1.537 1.00 88.06 95 LEU A C 1
ATOM 718 O O . LEU A 1 95 ? -7.135 3.605 1.377 1.00 88.06 95 LEU A O 1
ATOM 722 N N . ILE A 1 96 ? -5.169 3.301 2.411 1.00 81.62 96 ILE A N 1
ATOM 723 C CA . ILE A 1 96 ? -5.251 4.545 3.166 1.00 81.62 96 ILE A CA 1
ATOM 724 C C . ILE A 1 96 ? -4.024 5.406 2.893 1.00 81.62 96 ILE A C 1
ATOM 726 O O . ILE A 1 96 ? -2.902 4.912 2.855 1.00 81.62 96 ILE A O 1
ATOM 730 N N . THR A 1 97 ? -4.238 6.709 2.707 1.00 79.88 97 THR A N 1
ATOM 731 C CA . THR A 1 97 ? -3.157 7.685 2.553 1.00 79.88 97 THR A CA 1
ATOM 732 C C . THR A 1 97 ? -3.405 8.918 3.416 1.00 79.88 97 THR A C 1
ATOM 734 O O . THR A 1 97 ? -4.545 9.306 3.675 1.00 79.88 97 THR A O 1
ATOM 737 N N . SER A 1 98 ? -2.326 9.576 3.838 1.00 74.31 98 SER A N 1
ATOM 738 C CA . SER A 1 98 ? -2.420 10.900 4.462 1.00 74.31 98 SER A CA 1
ATOM 739 C C . SER A 1 98 ? -2.868 11.960 3.444 1.00 74.31 98 SER A C 1
ATOM 741 O O . SER A 1 98 ? -2.457 11.900 2.281 1.00 74.31 98 SER A O 1
ATOM 743 N N . ASN A 1 99 ? -3.680 12.933 3.877 1.00 70.56 99 ASN A N 1
ATOM 744 C CA . ASN A 1 99 ? -4.039 14.147 3.128 1.00 70.56 99 ASN A CA 1
ATOM 745 C C . ASN A 1 99 ? -2.801 14.918 2.659 1.00 70.56 99 ASN A C 1
ATOM 747 O O . ASN A 1 99 ? -2.804 15.492 1.570 1.00 70.56 99 ASN A O 1
ATOM 751 N N . ASP A 1 100 ? -1.743 14.896 3.466 1.00 71.75 100 ASP A N 1
ATOM 752 C CA . ASP A 1 100 ? -0.495 15.599 3.187 1.00 71.75 100 ASP A CA 1
ATOM 753 C C . ASP A 1 100 ? 0.272 14.930 2.038 1.00 71.75 100 ASP A C 1
ATOM 755 O O . ASP A 1 100 ? 1.089 15.558 1.360 1.00 71.75 100 ASP A O 1
ATOM 759 N N . ASN A 1 101 ? -0.068 13.675 1.711 1.00 75.94 101 ASN A N 1
ATOM 760 C CA . ASN A 1 101 ? 0.433 12.981 0.532 1.00 75.94 101 ASN A CA 1
ATOM 761 C C . ASN A 1 101 ? -0.359 13.366 -0.730 1.00 75.94 101 ASN A C 1
ATOM 763 O O . ASN A 1 101 ? -0.879 12.526 -1.469 1.00 75.94 101 ASN A O 1
ATOM 767 N N . THR A 1 102 ? -0.429 14.672 -0.998 1.00 78.00 102 THR A N 1
ATOM 768 C CA . THR A 1 102 ? -1.104 15.266 -2.166 1.00 78.00 102 THR A CA 1
ATOM 769 C C . THR A 1 102 ? -0.653 14.645 -3.488 1.00 78.00 102 THR A C 1
ATOM 771 O O . THR A 1 102 ? -1.437 14.506 -4.428 1.00 78.00 102 THR A O 1
ATOM 774 N N . ARG A 1 103 ? 0.610 14.222 -3.551 1.00 78.50 103 ARG A N 1
ATOM 775 C CA . ARG A 1 103 ? 1.205 13.533 -4.691 1.00 78.50 103 ARG A CA 1
ATOM 776 C C . ARG A 1 103 ? 0.606 12.140 -4.902 1.00 78.50 103 ARG A C 1
ATOM 778 O O . ARG A 1 103 ? 0.189 11.853 -6.022 1.00 78.50 103 ARG A O 1
ATOM 785 N N . ALA A 1 104 ? 0.514 11.308 -3.861 1.00 79.00 104 ALA A N 1
ATOM 786 C CA . ALA A 1 104 ? -0.142 10.004 -3.963 1.00 79.00 104 ALA A CA 1
ATOM 787 C C . ALA A 1 104 ? -1.633 10.154 -4.278 1.00 79.00 104 ALA A C 1
ATOM 789 O O . ALA A 1 104 ? -2.149 9.454 -5.141 1.00 79.00 104 ALA A O 1
ATOM 790 N N . ILE A 1 105 ? -2.308 11.132 -3.667 1.00 78.69 105 ILE A N 1
ATOM 791 C CA . ILE A 1 105 ? -3.717 11.427 -3.959 1.00 78.69 105 ILE A CA 1
ATOM 792 C C . ILE A 1 105 ? -3.910 11.721 -5.451 1.00 78.69 105 ILE A C 1
ATOM 794 O O . ILE A 1 105 ? -4.757 11.103 -6.091 1.00 78.69 105 ILE A O 1
ATOM 798 N N . ARG A 1 106 ? -3.093 12.610 -6.033 1.00 79.06 106 ARG A N 1
ATOM 799 C CA . ARG A 1 106 ? -3.133 12.904 -7.476 1.00 79.06 106 ARG A CA 1
ATOM 800 C C . ARG A 1 106 ? -2.807 11.684 -8.330 1.00 79.06 106 ARG A C 1
ATOM 802 O O . ARG A 1 106 ? -3.391 11.527 -9.397 1.00 79.06 106 ARG A O 1
ATOM 809 N N . PHE A 1 107 ? -1.867 10.848 -7.901 1.00 81.12 107 PHE A N 1
ATOM 810 C CA . PHE A 1 107 ? -1.547 9.606 -8.597 1.00 81.12 107 PHE A CA 1
ATOM 811 C C . PHE A 1 107 ? -2.769 8.677 -8.645 1.00 81.12 107 PHE A C 1
ATOM 813 O O . PHE A 1 107 ? -3.202 8.319 -9.739 1.00 81.12 107 PHE A O 1
ATOM 820 N N . TYR A 1 108 ? -3.398 8.396 -7.500 1.00 78.12 108 TYR A N 1
ATOM 821 C CA . TYR A 1 108 ? -4.585 7.541 -7.427 1.00 78.12 108 TYR A CA 1
ATOM 822 C C . TYR A 1 108 ? -5.775 8.118 -8.214 1.00 78.12 108 TYR A C 1
ATOM 824 O O . TYR A 1 108 ? -6.446 7.382 -8.928 1.00 78.12 108 TYR A O 1
ATOM 832 N N . GLN A 1 109 ? -5.979 9.442 -8.202 1.00 74.31 109 GLN A N 1
ATOM 833 C CA . GLN A 1 109 ? -7.012 10.116 -9.014 1.00 74.31 109 GLN A CA 1
ATOM 834 C C . GLN A 1 109 ? -6.849 9.949 -10.531 1.00 74.31 109 GLN A C 1
ATOM 836 O O . GLN A 1 109 ? -7.798 10.179 -11.284 1.00 74.31 109 GLN A O 1
ATOM 841 N N . ASN A 1 110 ? -5.638 9.644 -10.999 1.00 74.69 110 ASN A N 1
ATOM 842 C CA . ASN A 1 110 ? -5.317 9.579 -12.422 1.00 74.69 110 ASN A CA 1
ATOM 843 C C . ASN A 1 110 ? -5.225 8.149 -12.958 1.00 74.69 110 ASN A C 1
ATOM 845 O O . ASN A 1 110 ? -5.036 7.974 -14.164 1.00 74.69 110 ASN A O 1
ATOM 849 N N . ILE A 1 111 ? -5.391 7.130 -12.114 1.00 70.75 111 ILE A N 1
ATOM 850 C CA . ILE A 1 111 ? -5.441 5.750 -12.585 1.00 70.75 111 ILE A CA 1
ATOM 851 C C . ILE A 1 111 ? -6.809 5.498 -13.231 1.00 70.75 111 ILE A C 1
ATOM 853 O O . ILE A 1 111 ? -7.845 5.464 -12.576 1.00 70.75 111 ILE A O 1
ATOM 857 N N . ARG A 1 112 ? -6.807 5.345 -14.557 1.00 56.19 112 ARG A N 1
ATOM 858 C CA . ARG A 1 112 ? -8.021 5.284 -15.388 1.00 56.19 112 ARG A CA 1
ATOM 859 C C . ARG A 1 112 ? -8.582 3.876 -15.631 1.00 56.19 112 ARG A C 1
ATOM 861 O O . ARG A 1 112 ? -9.729 3.786 -16.052 1.00 56.19 112 ARG A O 1
ATOM 868 N N . SER A 1 113 ? -7.816 2.815 -15.368 1.00 47.53 113 SER A N 1
ATOM 869 C CA . SER A 1 113 ? -8.129 1.441 -15.820 1.00 47.53 113 SER A CA 1
ATOM 870 C C . SER A 1 113 ? -8.628 0.485 -14.733 1.00 47.53 113 SER A C 1
ATOM 872 O O . SER A 1 113 ? -8.560 -0.726 -14.912 1.00 47.53 113 SER A O 1
ATOM 874 N N . ILE A 1 114 ? -9.128 0.982 -13.600 1.00 50.62 114 ILE A N 1
ATOM 875 C CA . ILE A 1 114 ? -9.540 0.107 -12.499 1.00 50.62 114 ILE A CA 1
ATOM 876 C C . ILE A 1 114 ? -11.062 0.146 -12.329 1.00 50.62 114 ILE A C 1
ATOM 878 O O . ILE A 1 114 ? -11.632 1.155 -11.925 1.00 50.62 114 ILE A O 1
ATOM 882 N N . SER A 1 115 ? -11.721 -0.975 -12.634 1.00 38.19 115 SER A N 1
ATOM 883 C CA . SER A 1 115 ? -13.165 -1.198 -12.441 1.00 38.19 115 SER A CA 1
ATOM 884 C C . SER A 1 115 ? -13.476 -1.898 -11.112 1.00 38.19 115 SER A C 1
ATOM 886 O O . SER A 1 115 ? -14.361 -2.745 -11.040 1.00 38.19 115 SER A O 1
ATOM 888 N N . PHE A 1 116 ? -12.734 -1.572 -10.054 1.00 40.66 116 PHE A N 1
ATOM 889 C CA . PHE A 1 116 ? -12.882 -2.183 -8.733 1.00 40.66 116 PHE A CA 1
ATOM 890 C C . PHE A 1 116 ? -13.175 -1.099 -7.695 1.00 40.66 116 PHE A C 1
ATOM 892 O O . PHE A 1 116 ? -12.661 0.011 -7.811 1.00 40.66 116 PHE A O 1
ATOM 899 N N . THR A 1 117 ? -14.005 -1.390 -6.690 1.00 35.69 117 THR A N 1
ATOM 900 C CA . THR A 1 117 ? -14.345 -0.420 -5.635 1.00 35.69 117 THR A CA 1
ATOM 901 C C . THR A 1 117 ? -13.116 -0.151 -4.771 1.00 35.69 117 THR A C 1
ATOM 903 O O . THR A 1 117 ? -12.887 -0.824 -3.768 1.00 35.69 117 THR A O 1
ATOM 906 N N . PHE A 1 118 ? -12.322 0.835 -5.174 1.00 36.75 118 PHE A N 1
ATOM 907 C CA . PHE A 1 118 ? -11.149 1.282 -4.444 1.00 36.75 118 PHE A CA 1
ATOM 908 C C . PHE A 1 118 ? -11.549 2.307 -3.411 1.00 36.75 118 PHE A C 1
ATOM 910 O O . PHE A 1 118 ? -11.923 3.417 -3.767 1.00 36.75 118 PHE A O 1
ATOM 917 N N . ILE A 1 119 ? -11.447 1.944 -2.138 1.00 42.84 119 ILE A N 1
ATOM 918 C CA . ILE A 1 119 ? -11.663 2.892 -1.055 1.00 42.84 119 ILE A CA 1
ATOM 919 C C . ILE A 1 119 ? -10.357 3.622 -0.800 1.00 42.84 119 ILE A C 1
ATOM 921 O O . ILE A 1 119 ? -9.416 3.023 -0.287 1.00 42.84 119 ILE A O 1
ATOM 925 N N . LEU A 1 120 ? -10.315 4.906 -1.144 1.00 40.78 120 LEU A N 1
ATOM 926 C CA . LEU A 1 120 ? -9.355 5.817 -0.536 1.00 40.78 120 LEU A CA 1
ATOM 927 C C . LEU A 1 120 ? -9.911 6.171 0.847 1.00 40.78 120 LEU A C 1
ATOM 929 O O . LEU A 1 120 ? -11.095 6.502 0.968 1.00 40.78 120 LEU A O 1
ATOM 933 N N . ALA A 1 121 ? -9.087 6.093 1.887 1.00 42.84 121 ALA A N 1
ATOM 934 C CA . ALA A 1 121 ? -9.332 6.872 3.091 1.00 42.84 121 ALA A CA 1
ATOM 935 C C . ALA A 1 121 ? -8.282 7.981 3.185 1.00 42.84 121 ALA A C 1
ATOM 937 O O . ALA A 1 121 ? -7.099 7.740 2.937 1.00 42.84 121 ALA A O 1
ATOM 938 N N . LEU A 1 122 ? -8.730 9.203 3.470 1.00 41.22 122 LEU A N 1
ATOM 939 C CA . LEU A 1 122 ? -7.854 10.353 3.690 1.00 41.22 122 LEU A CA 1
ATOM 940 C C . LEU A 1 122 ? -7.737 10.600 5.191 1.00 41.22 122 LEU A C 1
ATOM 942 O O . LEU A 1 122 ? -8.752 10.735 5.879 1.00 41.22 122 LEU A O 1
ATOM 946 N N . TYR A 1 123 ? -6.511 10.680 5.694 1.00 46.50 123 TYR A N 1
ATOM 947 C CA . TYR A 1 123 ? -6.245 11.171 7.047 1.00 46.50 123 TYR A CA 1
ATOM 948 C C . TYR A 1 123 ? -6.030 12.673 7.013 1.00 46.50 123 TYR A C 1
ATOM 950 O O . TYR A 1 123 ? -5.358 13.117 6.104 1.00 46.50 123 TYR A O 1
ATOM 958 N N . PHE A 1 124 ? -6.611 13.447 7.931 1.00 33.97 124 PHE A N 1
ATOM 959 C CA . PHE A 1 124 ? -6.445 14.907 7.977 1.00 33.97 124 PHE A CA 1
ATOM 960 C C . PHE A 1 124 ? -5.488 15.314 9.101 1.00 33.97 124 PHE A C 1
ATOM 962 O O . PHE A 1 124 ? -5.672 14.880 10.236 1.00 33.97 124 PHE A O 1
ATOM 969 N N . CYS A 1 125 ? -4.526 16.182 8.777 1.00 33.22 125 CYS A N 1
ATOM 970 C CA . CYS A 1 125 ? -3.721 16.957 9.723 1.00 33.22 125 CYS A CA 1
ATOM 971 C C . CYS A 1 125 ? -4.301 18.387 9.821 1.00 33.22 125 CYS A C 1
ATOM 973 O O . CYS A 1 125 ? -4.573 19.028 8.800 1.00 33.22 125 CYS A O 1
ATOM 975 N N . GLU A 1 126 ? -4.601 18.869 11.030 1.00 39.59 126 GLU A N 1
ATOM 976 C CA . GLU A 1 126 ? -5.299 20.142 11.261 1.00 39.59 126 GLU A CA 1
ATOM 977 C C . GLU A 1 126 ? -4.465 21.368 10.851 1.00 39.59 126 GLU A C 1
ATOM 979 O O . GLU A 1 126 ? -3.317 21.496 11.266 1.00 39.59 126 GLU A O 1
ATOM 984 N N . LYS A 1 127 ? -5.088 22.335 10.145 1.00 30.86 127 LYS A N 1
ATOM 985 C CA . LYS A 1 127 ? -5.039 23.758 10.570 1.00 30.86 127 LYS A CA 1
ATOM 986 C C . LYS A 1 127 ? -5.929 24.752 9.824 1.00 30.86 127 LYS A C 1
ATOM 988 O O . LYS A 1 127 ? -6.114 25.854 10.329 1.00 30.86 127 LYS A O 1
ATOM 993 N N . ARG A 1 128 ? -6.523 24.440 8.668 1.00 32.81 128 ARG A N 1
ATOM 994 C CA . ARG A 1 128 ? -7.456 25.383 8.011 1.00 32.81 128 ARG A CA 1
ATOM 995 C C . ARG A 1 128 ? -8.533 24.673 7.206 1.00 32.81 128 ARG A C 1
ATOM 997 O O . ARG A 1 128 ? -8.377 24.533 6.000 1.00 32.81 128 ARG A O 1
ATOM 1004 N N . TYR A 1 129 ? -9.646 24.285 7.829 1.00 34.12 129 TYR A N 1
ATOM 1005 C CA . TYR A 1 129 ? -10.892 24.120 7.074 1.00 34.12 129 TYR A CA 1
ATOM 1006 C C . TYR A 1 129 ? -12.150 24.131 7.948 1.00 34.12 129 TYR A C 1
ATOM 1008 O O . TYR A 1 129 ? -12.111 23.784 9.126 1.00 34.12 129 TYR A O 1
ATOM 1016 N N . ARG A 1 130 ? -13.276 24.526 7.340 1.00 30.97 130 ARG A N 1
ATOM 1017 C CA . ARG A 1 130 ? -14.617 24.452 7.938 1.00 30.97 130 ARG A CA 1
ATOM 1018 C C . ARG A 1 130 ? -15.020 22.984 8.167 1.00 30.97 130 ARG A C 1
ATOM 1020 O O . ARG A 1 130 ? -14.714 22.143 7.324 1.00 30.97 130 ARG A O 1
ATOM 1027 N N . PRO A 1 131 ? -15.729 22.670 9.262 1.00 31.12 131 PRO A N 1
ATOM 1028 C CA . PRO A 1 131 ? -16.030 21.296 9.648 1.00 31.12 131 PRO A CA 1
ATOM 1029 C C . PRO A 1 131 ? -16.924 20.596 8.614 1.00 31.12 131 PRO A C 1
ATOM 1031 O O . PRO A 1 131 ? -18.058 21.009 8.378 1.00 31.12 131 PRO A O 1
ATOM 1034 N N . LEU A 1 132 ? -16.432 19.498 8.035 1.00 41.91 132 LEU A N 1
ATOM 1035 C CA . LEU A 1 132 ? -17.281 18.461 7.443 1.00 41.91 132 LEU A CA 1
ATOM 1036 C C . LEU A 1 132 ? -17.692 17.497 8.570 1.00 41.91 132 LEU A C 1
ATOM 1038 O O . LEU A 1 132 ? -16.886 17.188 9.453 1.00 41.91 132 LEU A O 1
ATOM 1042 N N . LYS A 1 133 ? -18.961 17.076 8.603 1.00 34.31 133 LYS A N 1
ATOM 1043 C CA . LYS A 1 133 ? -19.480 16.146 9.623 1.00 34.31 133 LYS A CA 1
ATOM 1044 C C . LYS A 1 133 ? -18.821 14.764 9.477 1.00 34.31 133 LYS A C 1
ATOM 1046 O O . LYS A 1 133 ? -18.413 14.388 8.380 1.00 34.31 133 LYS A O 1
ATOM 1051 N N . ASP A 1 134 ? -18.690 14.017 10.571 1.00 38.81 134 ASP A N 1
ATOM 1052 C CA . ASP A 1 134 ? -18.262 12.614 10.491 1.00 38.81 134 ASP A CA 1
ATOM 1053 C C . ASP A 1 134 ? -19.264 11.810 9.653 1.00 38.81 134 ASP A C 1
ATOM 1055 O O . ASP A 1 134 ? -20.468 12.061 9.703 1.00 38.81 134 ASP A O 1
ATOM 1059 N N . GLY A 1 135 ? -18.762 10.879 8.839 1.00 39.84 135 GLY A N 1
ATOM 1060 C CA . GLY A 1 135 ? -19.606 10.080 7.945 1.00 39.84 135 GLY A CA 1
ATOM 1061 C C . GLY A 1 135 ? -20.109 10.817 6.698 1.00 39.84 135 GLY A C 1
ATOM 1062 O O . GLY A 1 135 ? -21.039 10.341 6.050 1.00 39.84 135 GLY A O 1
ATOM 1063 N N . VAL A 1 136 ? -19.515 11.959 6.323 1.00 37.88 136 VAL A N 1
ATOM 1064 C CA . VAL A 1 136 ? -19.823 12.596 5.034 1.00 37.88 136 VAL A CA 1
ATOM 1065 C C . VAL A 1 136 ? -19.322 11.703 3.900 1.00 37.88 136 VAL A C 1
ATOM 1067 O O . VAL A 1 136 ? -18.119 11.574 3.675 1.00 37.88 136 VAL A O 1
ATOM 1070 N N . ALA A 1 137 ? -20.264 11.113 3.163 1.00 39.19 137 ALA A N 1
ATOM 1071 C CA . ALA A 1 137 ? -20.003 10.543 1.853 1.00 39.19 137 ALA A CA 1
ATOM 1072 C C . ALA A 1 137 ? -19.462 11.658 0.952 1.00 39.19 137 ALA A C 1
ATOM 1074 O O . ALA A 1 137 ? -20.170 12.607 0.606 1.00 39.19 137 ALA A O 1
ATOM 1075 N N . VAL A 1 138 ? -18.180 11.573 0.620 1.00 42.81 138 VAL A N 1
ATOM 1076 C CA . VAL A 1 138 ? -17.557 12.509 -0.306 1.00 42.81 138 VAL A CA 1
ATOM 1077 C C . VAL A 1 138 ? -18.012 12.102 -1.705 1.00 42.81 138 VAL A C 1
ATOM 1079 O O . VAL A 1 138 ? -17.973 10.924 -2.054 1.00 42.81 138 VAL A O 1
ATOM 1082 N N . SER A 1 139 ? -18.539 13.062 -2.464 1.00 41.66 139 SER A N 1
ATOM 1083 C CA . SER A 1 139 ? -19.158 12.839 -3.774 1.00 41.66 139 SER A CA 1
ATOM 1084 C C . SER A 1 139 ? -18.282 12.000 -4.710 1.00 41.66 139 SER A C 1
ATOM 1086 O O . SER A 1 139 ? -17.058 12.043 -4.623 1.00 41.66 139 SER A O 1
ATOM 1088 N N . SER A 1 140 ? -18.924 11.246 -5.612 1.00 40.06 140 SER A N 1
ATOM 1089 C CA . SER A 1 140 ? -18.289 10.306 -6.547 1.00 40.06 140 SER A CA 1
ATOM 1090 C C . SER A 1 140 ? -16.996 10.865 -7.146 1.00 40.06 140 SER A C 1
ATOM 1092 O O . SER A 1 140 ? -17.016 11.837 -7.913 1.00 40.06 140 SER A O 1
ATOM 1094 N N . TRP A 1 141 ? -15.869 10.241 -6.823 1.00 42.19 141 TRP A N 1
ATOM 1095 C CA . TRP A 1 141 ? -14.596 10.566 -7.445 1.00 42.19 141 TRP A CA 1
ATOM 1096 C C . TRP A 1 141 ? -14.648 10.040 -8.881 1.00 42.19 141 TRP A C 1
ATOM 1098 O O . TRP A 1 141 ? -14.605 8.842 -9.143 1.00 42.19 141 TRP A O 1
ATOM 1108 N N . LYS A 1 142 ? -14.817 10.940 -9.856 1.00 39.72 142 LYS A N 1
ATOM 1109 C CA . LYS A 1 142 ? -14.700 10.561 -11.269 1.00 39.72 142 LYS A CA 1
ATOM 1110 C C . LYS A 1 142 ? -13.280 10.016 -11.477 1.00 39.72 142 LYS A C 1
ATOM 1112 O O . LYS A 1 142 ? -12.355 10.805 -11.288 1.00 39.72 142 LYS A O 1
ATOM 1117 N N . ARG A 1 143 ? -13.156 8.762 -11.962 1.00 52.59 143 ARG A N 1
ATOM 1118 C CA . ARG A 1 143 ? -11.947 8.063 -12.498 1.00 52.59 143 ARG A CA 1
ATOM 1119 C C . ARG A 1 143 ? -11.356 6.934 -11.612 1.00 52.59 143 ARG A C 1
ATOM 1121 O O . ARG A 1 143 ? -10.205 7.014 -11.214 1.00 52.59 143 ARG A O 1
ATOM 1128 N N . GLY A 1 144 ? -12.105 5.855 -11.360 1.00 52.41 144 GLY A N 1
ATOM 1129 C CA . GLY A 1 144 ? -11.542 4.548 -10.948 1.00 52.41 144 GLY A CA 1
ATOM 1130 C C . GLY A 1 144 ? -11.245 4.326 -9.454 1.00 52.41 144 GLY A C 1
ATOM 1131 O O . GLY A 1 144 ? -11.008 3.190 -9.058 1.00 52.41 144 GLY A O 1
ATOM 1132 N N . PHE A 1 145 ? -11.300 5.366 -8.617 1.00 61.22 145 PHE A N 1
ATOM 1133 C CA . PHE A 1 145 ? -11.183 5.278 -7.153 1.00 61.22 145 PHE A CA 1
ATOM 1134 C C . PHE A 1 145 ? -12.387 5.959 -6.503 1.00 61.22 145 PHE A C 1
ATOM 1136 O O . PHE A 1 145 ? -12.741 7.058 -6.913 1.00 61.22 145 PHE A O 1
ATOM 1143 N N . ASP A 1 146 ? -12.965 5.354 -5.466 1.00 62.09 146 ASP A N 1
ATOM 1144 C CA . ASP A 1 146 ? -14.043 5.916 -4.650 1.00 62.09 146 ASP A CA 1
ATOM 1145 C C . ASP A 1 146 ? -13.511 6.317 -3.264 1.00 62.09 146 ASP A C 1
ATOM 1147 O O . ASP A 1 146 ? -13.221 5.475 -2.416 1.00 62.09 146 ASP A O 1
ATOM 1151 N N . LEU A 1 147 ? -13.446 7.609 -2.949 1.00 62.19 147 LEU A N 1
ATOM 1152 C CA . LEU A 1 147 ? -13.194 8.033 -1.567 1.00 62.19 147 LEU A CA 1
ATOM 1153 C C . LEU A 1 147 ? -14.402 7.651 -0.688 1.00 62.19 147 LEU A C 1
ATOM 1155 O O . LEU A 1 147 ? -15.477 8.221 -0.862 1.00 62.19 147 LEU A O 1
ATOM 1159 N N . LYS A 1 148 ? -14.257 6.702 0.251 1.00 65.06 148 LYS A N 1
ATOM 1160 C CA . LYS A 1 148 ? -15.387 6.296 1.125 1.00 65.06 148 LYS A CA 1
ATOM 1161 C C . LYS A 1 148 ? -15.325 6.860 2.530 1.00 65.06 148 LYS A C 1
ATOM 1163 O O . LYS A 1 148 ? -16.365 6.959 3.171 1.00 65.06 148 LYS A O 1
ATOM 1168 N N . ALA A 1 149 ? -14.135 7.175 3.029 1.00 65.31 149 ALA A N 1
ATOM 1169 C CA . ALA A 1 149 ? -13.977 7.589 4.411 1.00 65.31 149 ALA A CA 1
ATOM 1170 C C . ALA A 1 149 ? -12.889 8.643 4.568 1.00 65.31 149 ALA A C 1
ATOM 1172 O O . ALA A 1 149 ? -11.908 8.704 3.829 1.00 65.31 149 ALA A O 1
ATOM 1173 N N . VAL A 1 150 ? -13.077 9.468 5.584 1.00 67.56 150 VAL A N 1
ATOM 1174 C CA . VAL A 1 150 ? -12.086 10.409 6.074 1.00 67.56 150 VAL A CA 1
ATOM 1175 C C . VAL A 1 150 ? -11.959 10.141 7.563 1.00 67.56 150 VAL A C 1
ATOM 1177 O O . VAL A 1 150 ? -12.966 10.173 8.267 1.00 67.56 150 VAL A O 1
ATOM 1180 N N . HIS A 1 151 ? -10.747 9.865 8.040 1.00 71.38 151 HIS A N 1
ATOM 1181 C CA . HIS A 1 151 ? -10.505 9.669 9.470 1.00 71.38 151 HIS A CA 1
ATOM 1182 C C . HIS A 1 151 ? -9.655 10.826 9.991 1.00 71.38 151 HIS A C 1
ATOM 1184 O O . HIS A 1 151 ? -8.486 10.975 9.630 1.00 71.38 151 HIS A O 1
ATOM 1190 N N . ARG A 1 152 ? -10.263 11.669 10.824 1.00 68.25 152 ARG A N 1
ATOM 1191 C CA . ARG A 1 152 ? -9.556 12.749 11.518 1.00 68.25 152 ARG A CA 1
ATOM 1192 C C . ARG A 1 152 ? -8.581 12.171 12.542 1.00 68.25 152 ARG A C 1
ATOM 1194 O O . ARG A 1 152 ? -8.813 11.079 13.052 1.00 68.25 152 ARG A O 1
ATOM 1201 N N . ASP A 1 153 ? -7.475 12.876 12.770 1.00 73.31 153 ASP A N 1
ATOM 1202 C CA . ASP A 1 153 ? -6.474 12.572 13.806 1.00 73.31 153 ASP A CA 1
ATOM 1203 C C . ASP A 1 153 ? -5.797 11.203 13.709 1.00 73.31 153 ASP A C 1
ATOM 1205 O O . ASP A 1 153 ? -5.096 10.770 14.620 1.00 73.31 153 ASP A O 1
ATOM 1209 N N . ALA A 1 154 ? -5.935 10.500 12.590 1.00 73.94 154 ALA A N 1
ATOM 1210 C CA . ALA A 1 154 ? -5.399 9.152 12.490 1.00 73.94 154 ALA A CA 1
ATOM 1211 C C . ALA A 1 154 ? -3.868 9.088 12.516 1.00 73.94 154 ALA A C 1
ATOM 1213 O O . ALA A 1 154 ? -3.321 8.062 12.906 1.00 73.94 154 ALA A O 1
ATOM 1214 N N . ILE A 1 155 ? -3.170 10.165 12.133 1.00 76.19 155 ILE A N 1
ATOM 1215 C CA . ILE A 1 155 ? -1.719 10.271 12.342 1.00 76.19 155 ILE A CA 1
ATOM 1216 C C . ILE A 1 155 ? -1.410 10.353 13.841 1.00 76.19 155 ILE A C 1
ATOM 1218 O O . ILE A 1 155 ? -0.517 9.655 14.319 1.00 76.19 155 ILE A O 1
ATOM 1222 N N . THR A 1 156 ? -2.186 11.132 14.597 1.00 80.62 156 THR A N 1
ATOM 1223 C CA . THR A 1 156 ? -2.095 11.213 16.061 1.00 80.62 156 THR A CA 1
ATOM 1224 C C . THR A 1 156 ? -2.349 9.848 16.705 1.00 80.62 156 THR A C 1
ATOM 1226 O O . THR A 1 156 ? -1.564 9.406 17.543 1.00 80.62 156 THR A O 1
ATOM 1229 N N . GLU A 1 157 ? -3.383 9.125 16.270 1.00 82.69 157 GLU A N 1
ATOM 1230 C CA . GLU A 1 157 ? -3.669 7.768 16.752 1.00 82.69 157 GLU A CA 1
ATOM 1231 C C . GLU A 1 157 ? -2.581 6.765 16.345 1.00 82.69 157 GLU A C 1
ATOM 1233 O O . GLU A 1 157 ? -2.138 5.958 17.162 1.00 82.69 157 GLU A O 1
ATOM 1238 N N . ALA A 1 158 ? -2.075 6.844 15.111 1.00 83.12 158 ALA A N 1
ATOM 1239 C CA . ALA A 1 158 ? -0.982 5.997 14.648 1.00 83.12 158 ALA A CA 1
ATOM 1240 C C . ALA A 1 158 ? 0.302 6.228 15.455 1.00 83.12 158 ALA A C 1
ATOM 1242 O O . ALA A 1 158 ? 1.020 5.270 15.747 1.00 83.12 158 ALA A O 1
ATOM 1243 N N . ARG A 1 159 ? 0.566 7.469 15.884 1.00 84.69 159 ARG A N 1
ATOM 1244 C CA . ARG A 1 159 ? 1.705 7.813 16.746 1.00 84.69 159 ARG A CA 1
ATOM 1245 C C . ARG A 1 159 ? 1.639 7.173 18.129 1.00 84.69 159 ARG A C 1
ATOM 1247 O O . ARG A 1 159 ? 2.694 6.931 18.704 1.00 84.69 159 ARG A O 1
ATOM 1254 N N . LYS A 1 160 ? 0.457 6.818 18.647 1.00 87.81 160 LYS A N 1
ATOM 1255 C CA . LYS A 1 160 ? 0.358 6.033 19.894 1.00 87.81 160 LYS A CA 1
ATOM 1256 C C . LYS A 1 160 ? 0.991 4.645 19.746 1.00 87.81 160 LYS A C 1
ATOM 1258 O O . LYS A 1 160 ? 1.519 4.110 20.713 1.00 87.81 160 LYS A O 1
ATOM 1263 N N . LEU A 1 161 ? 0.959 4.081 18.536 1.00 86.19 161 LEU A N 1
ATOM 1264 C CA . LEU A 1 161 ? 1.524 2.766 18.208 1.00 86.19 161 LEU A CA 1
ATOM 1265 C C . LEU A 1 161 ? 2.940 2.856 17.626 1.00 86.19 161 LEU A C 1
ATOM 1267 O O . LEU A 1 161 ? 3.758 1.964 17.833 1.00 86.19 161 LEU A O 1
ATOM 1271 N N . LYS A 1 162 ? 3.237 3.932 16.892 1.00 81.31 162 LYS A N 1
ATOM 1272 C CA . LYS A 1 162 ? 4.547 4.214 16.300 1.00 81.31 162 LYS A CA 1
ATOM 1273 C C . LYS A 1 162 ? 4.920 5.684 16.554 1.00 81.31 162 LYS A C 1
ATOM 1275 O O . LYS A 1 162 ? 4.740 6.520 15.666 1.00 81.31 162 LYS A O 1
ATOM 1280 N N . PRO A 1 163 ? 5.471 6.015 17.741 1.00 84.31 163 PRO A N 1
ATOM 1281 C CA . PRO A 1 163 ? 5.777 7.400 18.125 1.00 84.31 163 PRO A CA 1
ATOM 1282 C C . PRO A 1 163 ? 6.750 8.128 17.193 1.00 84.31 163 PRO A C 1
ATOM 1284 O O . PRO A 1 163 ? 6.775 9.355 17.167 1.00 84.31 163 PRO A O 1
ATOM 1287 N N . SER A 1 164 ? 7.528 7.382 16.404 1.00 79.81 164 SER A N 1
ATOM 1288 C CA . SER A 1 164 ? 8.510 7.914 15.458 1.00 79.81 164 SER A CA 1
ATOM 1289 C C . SER A 1 164 ? 7.914 8.484 14.160 1.00 79.81 164 SER A C 1
ATOM 1291 O O . SER A 1 164 ? 8.678 8.935 13.313 1.00 79.81 164 SER A O 1
ATOM 1293 N N . ILE A 1 165 ? 6.592 8.424 13.941 1.00 74.62 165 ILE A N 1
ATOM 1294 C CA . ILE A 1 165 ? 5.944 9.038 12.764 1.00 74.62 165 ILE A CA 1
ATOM 1295 C C . ILE A 1 165 ? 6.021 10.568 12.906 1.00 74.62 165 ILE A C 1
ATOM 1297 O O . ILE A 1 165 ? 5.456 11.065 13.874 1.00 74.62 165 ILE A O 1
ATOM 1301 N N . PRO A 1 166 ? 6.644 11.331 11.990 1.00 71.00 166 PRO A N 1
ATOM 1302 C CA . PRO A 1 166 ? 6.707 12.799 12.074 1.00 71.00 166 PRO A CA 1
ATOM 1303 C C . PRO A 1 166 ? 5.313 13.458 12.078 1.00 71.00 166 PRO A C 1
ATOM 1305 O O . PRO A 1 166 ? 4.394 12.931 11.453 1.00 71.00 166 PRO A O 1
ATOM 1308 N N . LEU A 1 167 ? 5.141 14.581 12.788 1.00 64.50 167 LEU A N 1
ATOM 1309 C CA . LEU A 1 167 ? 3.880 15.356 12.800 1.00 64.50 167 LEU A CA 1
ATOM 1310 C C . LEU A 1 167 ? 3.817 16.395 11.670 1.00 64.50 167 LEU A C 1
ATOM 1312 O O . LEU A 1 167 ? 2.738 16.854 11.306 1.00 64.50 167 LEU A O 1
ATOM 1316 N N . ASP A 1 168 ? 4.969 16.718 11.103 1.00 55.81 168 ASP A N 1
ATOM 1317 C CA . ASP A 1 168 ? 5.204 17.779 10.146 1.00 55.81 168 ASP A CA 1
ATOM 1318 C C . ASP A 1 168 ? 6.475 17.473 9.337 1.00 55.81 168 ASP A C 1
ATOM 1320 O O . ASP A 1 168 ? 7.413 16.826 9.808 1.00 55.81 168 ASP A O 1
ATOM 1324 N N . ARG A 1 169 ? 6.486 17.917 8.077 1.00 45.12 169 ARG A N 1
ATOM 1325 C CA . ARG A 1 169 ? 7.733 18.254 7.389 1.00 45.12 169 ARG A CA 1
ATOM 1326 C C . ARG A 1 169 ? 7.929 19.747 7.625 1.00 45.12 169 ARG A C 1
ATOM 1328 O O . ARG A 1 169 ? 7.124 20.520 7.106 1.00 45.12 169 ARG A O 1
ATOM 1335 N N . GLU A 1 170 ? 8.925 20.122 8.422 1.00 34.69 170 GLU A N 1
ATOM 1336 C CA . GLU A 1 170 ? 9.540 21.451 8.289 1.00 34.69 170 GLU A CA 1
ATOM 1337 C C . GLU A 1 170 ? 10.211 21.579 6.913 1.00 34.69 170 GLU A C 1
ATOM 1339 O O . GLU A 1 170 ? 10.744 20.557 6.409 1.00 34.69 170 GLU A O 1
#

Radius of gyration: 16.01 Å; chains: 1; bounding box: 40×40×36 Å

pLDDT: mean 75.67, std 20.29, range [30.86, 96.88]